Protein AF-A0A959BB88-F1 (afdb_monomer_lite)

Structure (mmCIF, N/CA/C/O backbone):
data_AF-A0A959BB88-F1
#
_entry.id   AF-A0A959BB88-F1
#
loop_
_atom_site.group_PDB
_atom_site.id
_atom_site.type_symbol
_atom_site.label_atom_id
_atom_site.label_alt_id
_atom_site.label_comp_id
_atom_site.label_asym_id
_atom_site.label_entity_id
_atom_site.label_seq_id
_atom_site.pdbx_PDB_ins_code
_atom_site.Cartn_x
_atom_site.Cartn_y
_atom_site.Cartn_z
_atom_site.occupancy
_atom_site.B_iso_or_equiv
_atom_site.auth_seq_id
_atom_site.auth_comp_id
_atom_site.auth_asym_id
_atom_site.auth_atom_id
_atom_site.pdbx_PDB_model_num
ATOM 1 N N . MET A 1 1 ? -3.384 7.921 5.406 1.00 90.00 1 MET A N 1
ATOM 2 C CA . MET A 1 1 ? -2.954 6.510 5.304 1.00 90.00 1 MET A CA 1
ATOM 3 C C . MET A 1 1 ? -3.222 5.849 6.651 1.00 90.00 1 MET A C 1
ATOM 5 O O . MET A 1 1 ? -2.861 6.478 7.648 1.00 90.00 1 MET A O 1
ATOM 9 N N . PRO A 1 2 ? -3.898 4.685 6.715 1.00 93.69 2 PRO A N 1
ATOM 10 C CA . PRO A 1 2 ? -4.116 3.961 7.970 1.00 93.69 2 PRO A CA 1
ATOM 11 C C . PRO A 1 2 ? -2.794 3.656 8.682 1.00 93.69 2 PRO A C 1
ATOM 13 O O . PRO A 1 2 ? -1.802 3.308 8.043 1.00 93.69 2 PRO A O 1
ATOM 16 N N . LYS A 1 3 ? -2.760 3.834 10.007 1.00 96.81 3 LYS A N 1
ATOM 17 C CA . LYS A 1 3 ? -1.526 3.697 10.806 1.00 96.81 3 LYS A CA 1
ATOM 18 C C . LYS A 1 3 ? -1.072 2.246 10.968 1.00 96.81 3 LYS A C 1
ATOM 20 O O . LYS A 1 3 ? 0.088 2.007 11.278 1.00 96.81 3 LYS A O 1
ATOM 25 N N . ASP A 1 4 ? -1.992 1.308 10.791 1.00 97.75 4 ASP A N 1
ATOM 26 C CA . ASP A 1 4 ? -1.801 -0.133 10.919 1.00 97.75 4 ASP A CA 1
ATOM 27 C C . ASP A 1 4 ? -1.551 -0.824 9.570 1.00 97.75 4 ASP A C 1
ATOM 29 O O . ASP A 1 4 ? -1.397 -2.042 9.527 1.00 97.75 4 ASP A O 1
ATOM 33 N N . ALA A 1 5 ? -1.495 -0.066 8.470 1.00 98.06 5 ALA A N 1
ATOM 34 C CA . ALA A 1 5 ? -1.188 -0.612 7.159 1.00 98.06 5 ALA A CA 1
ATOM 35 C C . ALA A 1 5 ? 0.304 -0.957 7.032 1.00 98.06 5 ALA A C 1
ATOM 37 O O . ALA A 1 5 ? 1.182 -0.145 7.331 1.00 98.06 5 ALA A O 1
ATOM 38 N N . TYR A 1 6 ? 0.598 -2.151 6.521 1.00 98.31 6 TYR A N 1
ATOM 39 C CA . TYR A 1 6 ? 1.962 -2.611 6.259 1.00 98.31 6 TYR A CA 1
ATOM 40 C C . TYR A 1 6 ? 2.045 -3.348 4.924 1.00 98.31 6 TYR A C 1
ATOM 42 O O . TYR A 1 6 ? 1.048 -3.836 4.391 1.00 98.31 6 TYR A O 1
ATOM 50 N N . ALA A 1 7 ? 3.246 -3.402 4.349 1.00 97.94 7 ALA A N 1
ATOM 51 C CA . ALA A 1 7 ? 3.448 -3.989 3.033 1.00 97.94 7 ALA A CA 1
ATOM 52 C C . ALA A 1 7 ? 4.805 -4.677 2.898 1.00 97.94 7 ALA A C 1
ATOM 54 O O . ALA A 1 7 ? 5.810 -4.206 3.428 1.00 97.94 7 ALA A O 1
ATOM 55 N N . THR A 1 8 ? 4.847 -5.728 2.083 1.00 97.75 8 THR A N 1
ATOM 56 C CA . THR A 1 8 ? 6.094 -6.258 1.519 1.00 97.75 8 THR A CA 1
ATOM 57 C C . THR A 1 8 ? 6.289 -5.743 0.091 1.00 97.75 8 THR A C 1
ATOM 59 O O . THR A 1 8 ? 5.320 -5.444 -0.614 1.00 97.75 8 THR A O 1
ATOM 62 N N . ALA A 1 9 ? 7.548 -5.576 -0.321 1.00 94.56 9 ALA A N 1
ATOM 63 C CA . ALA A 1 9 ? 7.934 -5.127 -1.655 1.00 94.56 9 ALA A CA 1
ATOM 64 C C . ALA A 1 9 ? 8.708 -6.233 -2.377 1.00 94.56 9 ALA A C 1
ATOM 66 O O . ALA A 1 9 ? 9.764 -6.657 -1.915 1.00 94.56 9 ALA A O 1
ATOM 67 N N . GLY A 1 10 ? 8.203 -6.659 -3.528 1.00 92.56 10 GLY A N 1
ATOM 68 C CA . GLY A 1 10 ? 8.931 -7.490 -4.476 1.00 92.56 10 GLY A CA 1
ATOM 69 C C . GLY A 1 10 ? 9.547 -6.662 -5.605 1.00 92.56 10 GLY A C 1
ATOM 70 O O . GLY A 1 10 ? 9.312 -5.458 -5.742 1.00 92.56 10 GLY A O 1
ATOM 71 N N . ASN A 1 11 ? 10.333 -7.325 -6.452 1.00 91.81 11 ASN A N 1
ATOM 72 C CA . ASN A 1 11 ? 10.991 -6.676 -7.583 1.00 91.81 11 ASN A CA 1
ATOM 73 C C . ASN A 1 11 ? 9.970 -6.081 -8.573 1.00 91.81 11 ASN A C 1
ATOM 75 O O . ASN A 1 11 ? 8.911 -6.671 -8.802 1.00 91.81 11 ASN A O 1
ATOM 79 N N . ARG A 1 12 ? 10.329 -4.950 -9.196 1.00 91.50 12 ARG A N 1
ATOM 80 C CA . ARG A 1 12 ? 9.567 -4.271 -10.266 1.00 91.50 12 ARG A CA 1
ATOM 81 C C . ARG A 1 12 ? 8.123 -3.909 -9.894 1.00 91.50 12 ARG A C 1
ATOM 83 O O . ARG A 1 12 ? 7.209 -4.049 -10.705 1.00 91.50 12 ARG A O 1
ATOM 90 N N . GLY A 1 13 ? 7.941 -3.429 -8.663 1.00 93.00 13 GLY A N 1
ATOM 91 C CA . GLY A 1 13 ? 6.672 -2.869 -8.194 1.00 93.00 13 GLY A CA 1
ATOM 92 C C . GLY A 1 13 ? 5.657 -3.903 -7.709 1.00 93.00 13 GLY A C 1
ATOM 93 O O . GLY A 1 13 ? 4.456 -3.643 -7.654 1.00 93.00 13 GLY A O 1
ATOM 94 N N . GLN A 1 14 ? 6.106 -5.101 -7.363 1.00 95.19 14 GLN A N 1
ATOM 95 C CA . GLN A 1 14 ? 5.224 -6.066 -6.724 1.00 95.19 14 GLN A CA 1
ATOM 96 C C . GLN A 1 14 ? 4.975 -5.667 -5.272 1.00 95.19 14 GLN A C 1
ATOM 98 O O . GLN A 1 14 ? 5.922 -5.383 -4.539 1.00 95.19 14 GLN A O 1
ATOM 103 N N . TYR A 1 15 ? 3.713 -5.679 -4.850 1.00 96.81 15 TYR A N 1
ATOM 104 C CA . TYR A 1 15 ? 3.332 -5.368 -3.476 1.00 96.81 15 TYR A CA 1
ATOM 105 C C . TYR A 1 15 ? 2.262 -6.335 -2.985 1.00 96.81 15 TYR A C 1
ATOM 107 O O . TYR A 1 15 ? 1.307 -6.637 -3.700 1.00 96.81 15 TYR A O 1
ATOM 115 N N . VAL A 1 16 ? 2.406 -6.755 -1.733 1.00 98.25 16 VAL A N 1
ATOM 116 C CA . VAL A 1 16 ? 1.282 -7.224 -0.920 1.00 98.25 16 VAL A CA 1
ATOM 117 C C . VAL A 1 16 ? 1.141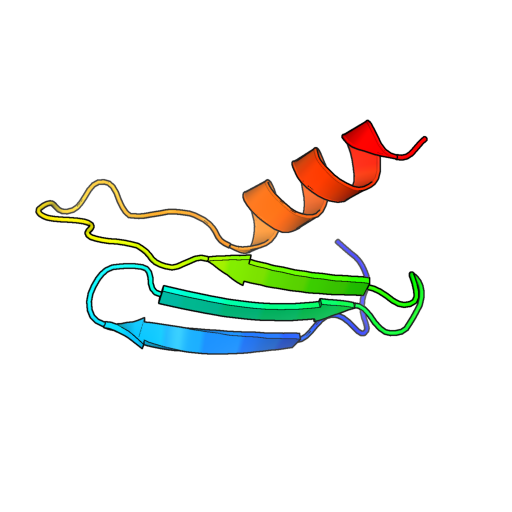 -6.221 0.209 1.00 98.25 16 VAL A C 1
ATOM 119 O O . VAL A 1 16 ? 2.123 -5.950 0.904 1.00 98.25 16 VAL A O 1
ATOM 122 N N . ILE A 1 17 ? -0.046 -5.639 0.339 1.00 98.38 17 ILE A N 1
ATOM 123 C CA . ILE A 1 17 ? -0.365 -4.601 1.317 1.00 98.38 17 ILE A CA 1
ATOM 124 C C . ILE A 1 17 ? -1.533 -5.106 2.155 1.00 98.38 17 ILE A C 1
ATOM 126 O O . ILE A 1 17 ? -2.539 -5.542 1.600 1.00 98.38 17 ILE A O 1
ATOM 130 N N . VAL A 1 18 ? -1.397 -5.048 3.474 1.00 98.44 18 VAL A N 1
ATOM 131 C CA . VAL A 1 18 ? -2.428 -5.455 4.430 1.00 98.44 18 VAL A CA 1
ATOM 132 C C . VAL A 1 18 ? -2.879 -4.217 5.194 1.00 98.44 18 VAL A C 1
ATOM 134 O O . VAL A 1 18 ? -2.039 -3.475 5.703 1.00 98.44 18 VAL A O 1
ATOM 137 N N . VAL A 1 19 ? -4.192 -3.995 5.262 1.00 98.12 19 VAL A N 1
ATOM 138 C CA . VAL A 1 19 ? -4.834 -2.884 5.979 1.00 98.12 19 VAL A CA 1
ATOM 139 C C . VAL A 1 19 ? -5.861 -3.474 6.958 1.00 98.12 19 VAL A C 1
ATOM 141 O O . VAL A 1 19 ? -7.030 -3.630 6.597 1.00 98.12 19 VAL A O 1
ATOM 144 N N . PRO A 1 20 ? -5.437 -3.862 8.178 1.00 98.25 20 PRO A N 1
ATOM 145 C CA . PRO A 1 20 ? -6.287 -4.600 9.117 1.00 98.25 20 PRO A CA 1
ATOM 146 C C . PRO A 1 20 ? -7.571 -3.860 9.502 1.00 98.25 20 PRO A C 1
ATOM 148 O O . PRO A 1 20 ? -8.644 -4.454 9.474 1.00 98.25 20 PRO A O 1
ATOM 151 N N . SER A 1 21 ? -7.476 -2.562 9.791 1.00 97.25 21 SER A N 1
ATOM 152 C CA . SER A 1 21 ? -8.604 -1.686 10.145 1.00 97.25 21 SER A CA 1
ATOM 153 C C . SER A 1 21 ? -9.705 -1.598 9.085 1.00 97.25 21 SER A C 1
ATOM 155 O O . SER A 1 21 ? -10.809 -1.165 9.400 1.00 97.25 21 SER A O 1
ATOM 157 N N . HIS A 1 22 ? -9.419 -2.024 7.853 1.00 96.19 22 HIS A N 1
ATOM 158 C CA . HIS A 1 22 ? -10.361 -2.064 6.737 1.00 96.19 22 HIS A CA 1
ATOM 159 C C . HIS A 1 22 ? -10.635 -3.493 6.238 1.00 96.19 22 HIS A C 1
ATOM 161 O O . HIS A 1 22 ? -11.201 -3.651 5.161 1.00 96.19 22 HIS A O 1
ATOM 167 N N . GLU A 1 23 ? -10.192 -4.526 6.969 1.00 96.94 23 GLU A N 1
ATOM 168 C CA . GLU A 1 23 ? -10.338 -5.941 6.585 1.00 96.94 23 GLU A CA 1
ATOM 169 C C . GLU A 1 23 ? -9.868 -6.226 5.144 1.00 96.94 23 GLU A C 1
ATOM 171 O O . GLU A 1 23 ? -10.429 -7.043 4.414 1.00 96.94 23 GLU A O 1
ATOM 176 N N . LEU A 1 24 ? -8.810 -5.526 4.725 1.00 97.00 24 LEU A N 1
ATOM 177 C CA . LEU A 1 24 ? -8.410 -5.426 3.328 1.00 97.00 24 LEU A CA 1
ATOM 178 C C . LEU A 1 24 ? -6.992 -5.950 3.096 1.00 97.00 24 LEU A C 1
ATOM 180 O O . LEU A 1 24 ? -6.039 -5.584 3.787 1.00 97.00 24 LEU A O 1
ATOM 184 N N . VAL A 1 25 ? -6.839 -6.736 2.029 1.00 98.12 25 VAL A N 1
ATOM 185 C CA . VAL A 1 25 ? -5.545 -7.094 1.442 1.00 98.12 25 VAL A CA 1
ATOM 186 C C . VAL A 1 25 ? -5.521 -6.690 -0.030 1.00 98.12 25 VAL A C 1
ATOM 188 O O . VAL A 1 25 ? -6.391 -7.079 -0.805 1.00 98.12 25 VAL A O 1
ATOM 191 N N . ILE A 1 26 ? -4.491 -5.945 -0.432 1.00 97.62 26 ILE A N 1
ATOM 192 C CA . ILE A 1 26 ? -4.254 -5.541 -1.821 1.00 97.62 26 ILE A CA 1
ATOM 193 C C . ILE A 1 26 ? -3.036 -6.292 -2.354 1.00 97.62 26 ILE A C 1
ATOM 195 O O . ILE A 1 26 ? -1.945 -6.225 -1.782 1.00 97.62 26 ILE A O 1
ATOM 199 N N . VAL A 1 27 ? -3.204 -6.965 -3.494 1.00 97.81 27 VAL A N 1
ATOM 200 C CA . VAL A 1 27 ? -2.117 -7.645 -4.209 1.00 97.81 27 VAL A CA 1
ATOM 201 C C . VAL A 1 27 ? -1.886 -6.958 -5.550 1.00 97.81 27 VAL A C 1
ATOM 203 O O . VAL A 1 27 ? -2.717 -7.043 -6.453 1.00 97.81 27 VAL A O 1
ATOM 206 N N . ARG A 1 28 ? -0.726 -6.311 -5.708 1.00 95.88 28 ARG A N 1
ATOM 207 C CA . ARG A 1 28 ? -0.273 -5.752 -6.989 1.00 95.88 28 ARG A CA 1
ATOM 208 C C . ARG A 1 28 ? 0.821 -6.631 -7.576 1.00 95.88 28 ARG A C 1
ATOM 210 O O . ARG A 1 28 ? 1.916 -6.729 -7.023 1.00 95.88 28 ARG A O 1
ATOM 217 N N . ARG A 1 29 ? 0.566 -7.183 -8.762 1.00 93.81 29 ARG A N 1
ATOM 218 C CA . ARG A 1 29 ? 1.602 -7.787 -9.610 1.00 93.81 29 ARG A CA 1
ATOM 219 C C . ARG A 1 29 ? 2.067 -6.751 -10.631 1.00 93.81 29 ARG A C 1
ATOM 221 O O . ARG A 1 29 ? 1.384 -6.512 -11.620 1.00 93.81 29 ARG A O 1
ATOM 228 N N . GLY A 1 30 ? 3.183 -6.091 -10.328 1.00 90.00 30 GLY A N 1
ATOM 229 C CA . GLY A 1 30 ? 3.793 -5.073 -11.183 1.00 90.00 30 GLY A CA 1
ATOM 230 C C . GLY A 1 30 ? 4.823 -5.643 -12.160 1.00 90.00 30 GLY A C 1
ATOM 231 O O . GLY A 1 30 ? 5.412 -6.698 -11.920 1.00 90.00 30 GLY A O 1
ATOM 232 N N . LEU A 1 31 ? 5.052 -4.905 -13.24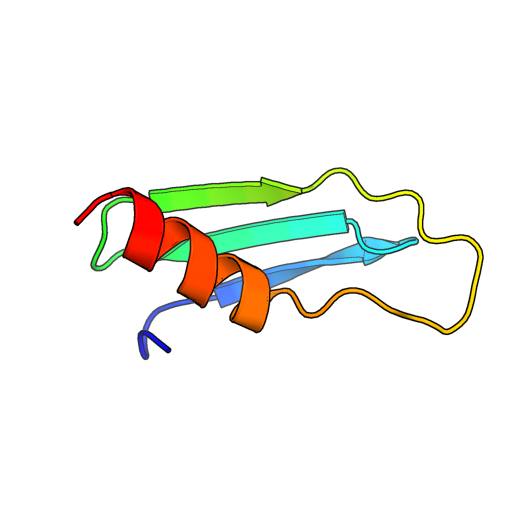6 1.00 89.75 31 LEU A N 1
ATOM 233 C CA . LEU A 1 31 ? 6.181 -5.084 -14.156 1.00 89.75 31 LEU A CA 1
ATOM 234 C C . LEU A 1 31 ? 6.697 -3.702 -14.562 1.00 89.75 31 LEU A C 1
ATOM 236 O O . LEU A 1 31 ? 6.567 -3.255 -15.699 1.00 89.75 31 LEU A O 1
ATOM 240 N N . ASP A 1 32 ? 7.240 -2.994 -13.578 1.00 89.75 32 ASP A N 1
ATOM 241 C CA . ASP A 1 32 ? 7.745 -1.642 -13.781 1.00 89.75 32 ASP A CA 1
ATOM 242 C C . ASP A 1 32 ? 9.138 -1.715 -14.440 1.00 89.75 32 ASP A C 1
ATOM 244 O O . ASP A 1 32 ? 10.112 -2.169 -13.834 1.00 89.75 32 ASP A O 1
ATOM 248 N N . TYR A 1 33 ? 9.218 -1.316 -15.715 1.00 83.44 33 TYR A N 1
ATOM 249 C CA . TYR A 1 33 ? 10.442 -1.382 -16.533 1.00 83.44 33 TYR A CA 1
ATOM 250 C C . TYR A 1 33 ? 11.379 -0.174 -16.362 1.00 83.44 33 TYR A C 1
ATOM 252 O O . TYR A 1 33 ? 12.544 -0.246 -16.750 1.00 83.44 33 TYR A O 1
ATOM 260 N N . GLY A 1 34 ? 10.886 0.932 -15.797 1.00 77.12 34 GLY A N 1
ATOM 261 C CA . GLY A 1 34 ? 11.604 2.205 -15.692 1.00 77.12 34 GLY A CA 1
ATOM 262 C C . GLY A 1 34 ? 11.653 2.772 -14.273 1.00 77.12 34 GLY A C 1
ATOM 263 O O . GLY A 1 34 ? 11.181 2.164 -13.316 1.00 77.12 34 GLY A O 1
ATOM 264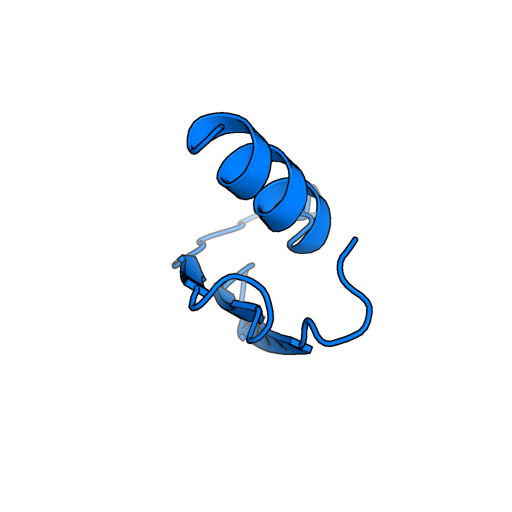 N N . ARG A 1 35 ? 12.209 3.982 -14.138 1.00 71.88 35 ARG A N 1
ATOM 265 C CA . ARG A 1 35 ? 12.334 4.689 -12.847 1.00 71.88 35 ARG A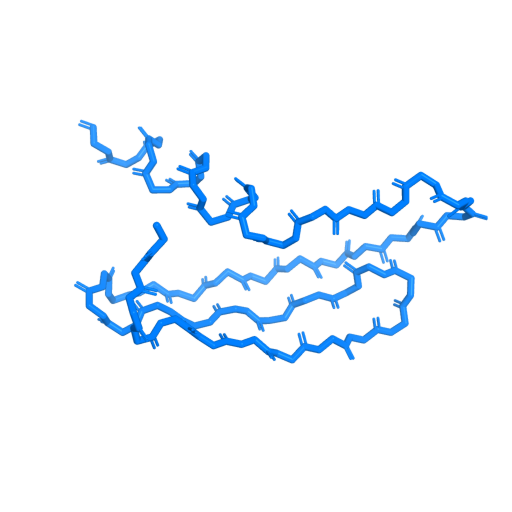 CA 1
ATOM 266 C C . ARG A 1 35 ? 11.044 5.344 -12.352 1.00 71.88 35 ARG A C 1
ATOM 268 O O . ARG A 1 35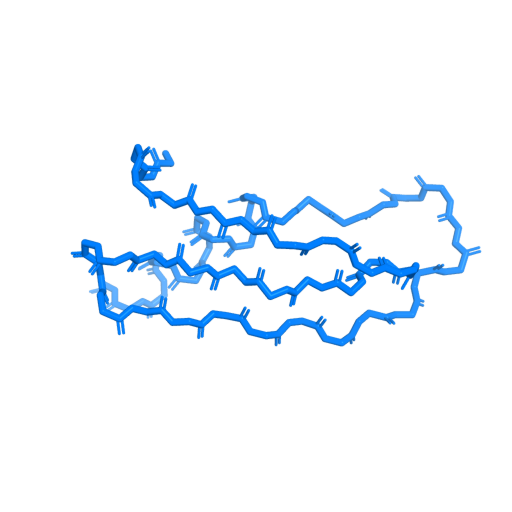 ? 11.059 5.894 -11.260 1.00 71.88 35 ARG A O 1
ATOM 275 N N . GLN A 1 36 ? 9.964 5.294 -13.134 1.00 77.88 36 GLN A N 1
ATOM 276 C CA . GLN A 1 36 ? 8.679 5.911 -12.783 1.00 77.88 36 GLN A CA 1
ATOM 277 C C . GLN A 1 36 ? 8.193 5.487 -11.391 1.00 77.88 36 GLN A C 1
ATOM 279 O O . GLN A 1 36 ? 7.623 6.302 -10.676 1.00 77.88 36 GLN A O 1
ATOM 284 N N . GLY A 1 37 ? 8.496 4.241 -10.994 1.00 78.50 37 GLY A N 1
ATOM 285 C CA . GLY A 1 37 ? 8.042 3.669 -9.736 1.00 78.50 37 GLY A CA 1
ATOM 286 C C . GLY A 1 37 ? 6.518 3.591 -9.672 1.00 78.50 37 GLY A C 1
ATOM 287 O O . GLY A 1 37 ? 5.796 4.120 -10.513 1.00 78.50 37 GLY A O 1
ATOM 288 N N . PHE A 1 38 ? 6.016 2.892 -8.670 1.00 88.38 38 PHE A N 1
ATOM 289 C CA . PHE A 1 38 ? 4.600 2.898 -8.357 1.00 88.38 38 PHE A CA 1
ATOM 290 C C . PHE A 1 38 ? 4.475 3.073 -6.851 1.00 88.38 38 PHE A C 1
ATOM 292 O O . PHE A 1 38 ? 5.049 2.287 -6.094 1.00 88.38 38 PHE A O 1
ATOM 299 N N . ASP A 1 39 ? 3.764 4.110 -6.412 1.00 92.38 39 ASP A N 1
ATOM 300 C CA . ASP A 1 39 ? 3.580 4.346 -4.986 1.00 92.38 39 ASP A CA 1
ATOM 301 C C . ASP A 1 39 ? 2.482 3.423 -4.444 1.00 92.38 39 ASP A C 1
ATOM 303 O O . ASP A 1 39 ? 1.307 3.489 -4.811 1.00 92.38 39 ASP A O 1
ATOM 307 N N . ARG A 1 40 ? 2.889 2.514 -3.558 1.00 94.38 40 ARG A N 1
ATOM 308 C CA . ARG A 1 40 ? 1.989 1.542 -2.939 1.00 94.38 40 ARG A CA 1
ATOM 309 C C . ARG A 1 40 ? 0.938 2.210 -2.042 1.00 94.38 40 ARG A C 1
ATOM 311 O O . ARG A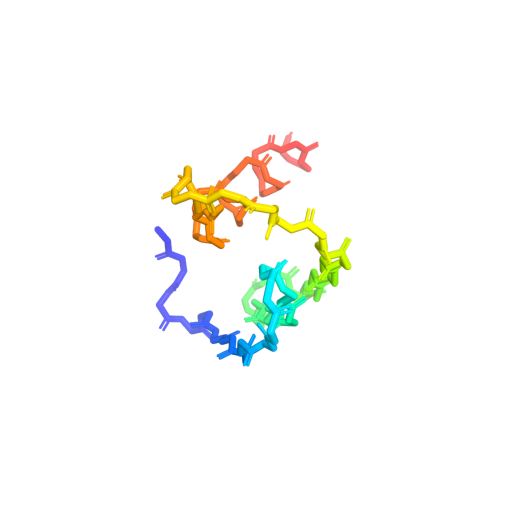 1 40 ? -0.151 1.669 -1.893 1.00 94.38 40 ARG A O 1
ATOM 318 N N . TRP A 1 41 ? 1.258 3.342 -1.421 1.00 96.50 41 TRP A N 1
ATOM 319 C CA . TRP A 1 41 ? 0.395 4.025 -0.462 1.00 96.50 41 TRP A CA 1
ATOM 320 C C . TRP A 1 41 ? -0.627 4.917 -1.154 1.00 96.50 41 TRP A C 1
ATOM 322 O O . TRP A 1 41 ? -1.767 4.985 -0.691 1.00 96.50 41 TRP A O 1
ATOM 332 N N . ASP A 1 42 ? -0.267 5.508 -2.294 1.00 96.62 42 ASP A N 1
ATOM 333 C CA . ASP A 1 42 ? -1.253 6.148 -3.169 1.00 96.62 42 ASP A CA 1
ATOM 334 C C . ASP A 1 42 ? -2.277 5.121 -3.673 1.00 96.62 42 ASP A C 1
ATOM 336 O O . ASP A 1 42 ? -3.475 5.397 -3.659 1.00 96.62 42 ASP A O 1
ATOM 340 N N . LEU A 1 43 ? -1.849 3.893 -4.005 1.00 95.69 43 LEU A N 1
ATOM 341 C CA . LEU A 1 43 ? -2.784 2.811 -4.340 1.00 95.69 43 LEU A CA 1
ATOM 342 C C . LEU A 1 43 ? -3.732 2.474 -3.186 1.00 95.69 43 LEU A C 1
ATOM 344 O O . LEU A 1 43 ? -4.925 2.324 -3.431 1.00 95.69 43 LEU A O 1
ATOM 348 N N . VAL A 1 44 ? -3.241 2.376 -1.944 1.00 97.31 44 VAL A N 1
ATOM 349 C CA . VAL A 1 44 ? -4.123 2.174 -0.777 1.00 97.31 44 VAL A CA 1
ATOM 350 C C . VAL A 1 44 ? -5.162 3.287 -0.700 1.00 97.31 44 VAL A C 1
ATOM 352 O O . VAL A 1 44 ? -6.342 3.001 -0.518 1.00 97.31 44 VAL A O 1
ATOM 355 N N . ARG A 1 45 ? -4.746 4.548 -0.866 1.00 97.06 45 ARG A N 1
ATOM 356 C CA . ARG A 1 45 ? -5.654 5.698 -0.804 1.00 97.06 45 ARG A CA 1
ATOM 357 C C . ARG A 1 45 ? -6.763 5.605 -1.852 1.00 97.06 45 ARG A C 1
ATOM 359 O O . ARG A 1 45 ? -7.925 5.780 -1.502 1.00 97.06 45 ARG A O 1
ATOM 366 N N . GLU A 1 46 ? -6.416 5.337 -3.109 1.00 97.38 46 GLU A N 1
ATOM 367 C CA . GLU A 1 46 ? -7.410 5.278 -4.189 1.00 97.38 46 GLU A CA 1
ATOM 368 C C . GLU A 1 46 ? -8.337 4.065 -4.065 1.00 97.38 46 GLU A C 1
ATOM 370 O O . GLU A 1 46 ? -9.527 4.174 -4.342 1.00 97.38 46 GLU A O 1
ATOM 375 N N . VAL A 1 47 ? -7.824 2.924 -3.602 1.00 96.56 47 VAL A N 1
ATOM 376 C CA . VAL A 1 47 ? -8.640 1.726 -3.373 1.00 96.56 47 VAL A CA 1
ATOM 377 C C . VAL A 1 47 ? -9.641 1.946 -2.237 1.00 96.56 47 VAL A C 1
ATOM 379 O O . VAL A 1 47 ? -10.814 1.627 -2.404 1.00 96.56 47 VAL A O 1
ATOM 382 N N . LEU A 1 48 ? -9.215 2.531 -1.111 1.00 95.94 48 LEU A N 1
ATOM 383 C CA . LEU A 1 48 ? -10.129 2.859 -0.010 1.00 95.94 48 LEU A CA 1
ATOM 384 C C . LEU A 1 48 ? -11.218 3.842 -0.455 1.00 95.94 48 LEU A C 1
ATOM 386 O O . LEU A 1 48 ? -12.384 3.638 -0.142 1.00 95.94 48 LEU A O 1
ATOM 390 N N . ARG A 1 49 ? -10.854 4.850 -1.258 1.00 96.50 49 ARG A N 1
ATOM 391 C CA . ARG A 1 49 ? -11.806 5.810 -1.831 1.00 96.50 49 ARG A CA 1
ATOM 392 C C . ARG A 1 49 ? -12.843 5.161 -2.755 1.00 96.50 49 ARG A C 1
ATOM 394 O O . ARG A 1 49 ? -13.926 5.703 -2.904 1.00 96.50 49 ARG A O 1
ATOM 401 N N . ALA A 1 50 ? -12.510 4.054 -3.416 1.00 95.88 50 ALA A N 1
ATOM 402 C CA . ALA A 1 50 ? -13.413 3.385 -4.353 1.00 95.88 50 ALA A CA 1
ATOM 403 C C . ALA A 1 50 ? -14.467 2.488 -3.673 1.00 95.88 50 ALA A C 1
ATOM 405 O O . ALA A 1 50 ? -15.390 2.038 -4.351 1.00 95.88 50 ALA A O 1
ATOM 406 N N . TRP A 1 51 ? -14.312 2.193 -2.378 1.00 82.50 51 TRP A N 1
ATOM 407 C CA . TRP A 1 51 ? -15.251 1.375 -1.600 1.00 82.50 51 TRP A CA 1
ATOM 408 C C . TRP A 1 51 ? -16.209 2.177 -0.714 1.00 82.50 51 TRP A C 1
ATOM 410 O O . TRP A 1 51 ? -17.178 1.597 -0.223 1.00 82.50 51 TRP A O 1
ATOM 420 N N . GLU A 1 52 ? -15.942 3.467 -0.516 1.00 65.62 52 GLU A N 1
ATOM 421 C CA . GLU A 1 52 ? -16.870 4.428 0.100 1.00 65.62 52 GLU A CA 1
ATOM 422 C C . GLU A 1 52 ? -17.880 4.961 -0.927 1.00 65.62 52 GLU A C 1
ATOM 424 O O . GLU A 1 52 ? -19.063 5.117 -0.546 1.00 65.62 52 GLU A O 1
#

Secondary structure (DSSP, 8-state):
--TT-EEEEEGGGEEEEEEGGGTEEEEE-----STT---HHHHHHHHHHHH-

Foldseek 3Di:
DQPPKDWDDDPQAWIWIDDVVVVDIDTDDHRHPDPPYDDPVVVVVVVVVVVD

pLDDT: mean 92.98, std 7.24, range [65.62, 98.44]

Radius of gyration: 11.24 Å; chains: 1; bounding box: 29×14×28 Å

Sequence (52 aa):
MPKDAYATAGNRGQYVIVVPSHELVIVRRGLDYGRQGFDRWDLVREVLRAWE